Protein AF-A0A8T4BV43-F1 (afdb_monomer)

Secondary structure (DSSP, 8-state):
-------HHHHHHHHHHHHHHHHHHHHHHHHHHHHHHHIIIIIHHHHHHHTTSS--HHHHHHHHHHIIIIIHHHHHHHHHTTS-HHHHHHHHHHHHHHHHHHHHHHHT-

Mean predicted aligned error: 6.27 Å

Solvent-accessible surface area (backbone atoms only — not comparable to full-atom values): 5931 Å² total; per-residue (Å²): 133,86,78,78,80,73,48,71,70,55,53,54,50,50,53,54,51,51,51,47,51,50,28,31,72,77,48,38,72,61,24,38,53,51,53,50,47,45,40,62,60,35,30,50,55,42,33,58,43,40,65,77,46,102,56,55,73,68,55,28,52,53,52,16,48,51,43,42,68,52,53,44,56,54,52,28,54,59,39,35,78,80,40,61,56,76,53,14,54,52,50,49,41,54,47,53,53,50,50,37,54,51,55,57,56,59,76,74,107

Structure (mmCIF, N/CA/C/O backbone):
data_AF-A0A8T4BV43-F1
#
_entry.id   AF-A0A8T4BV43-F1
#
loop_
_atom_site.group_PDB
_atom_site.id
_atom_site.type_symbol
_atom_site.label_atom_id
_atom_site.label_alt_id
_atom_site.label_comp_id
_atom_site.label_asym_id
_atom_site.label_entity_id
_atom_site.label_seq_id
_atom_site.pdbx_PDB_ins_code
_atom_site.Cartn_x
_atom_site.Cartn_y
_atom_site.Cartn_z
_atom_site.occupancy
_atom_site.B_iso_or_equiv
_atom_site.auth_seq_id
_atom_site.auth_comp_id
_atom_site.auth_asym_id
_atom_site.auth_atom_id
_atom_site.pdbx_PDB_model_num
ATOM 1 N N . MET A 1 1 ? -13.382 37.823 3.939 1.00 44.00 1 MET A N 1
ATOM 2 C CA . MET A 1 1 ? -12.557 36.623 3.690 1.00 44.00 1 MET A CA 1
ATOM 3 C C . MET A 1 1 ? -13.315 35.442 4.272 1.00 44.00 1 MET A C 1
ATOM 5 O O . MET A 1 1 ? -13.253 35.219 5.473 1.00 44.00 1 MET A O 1
ATOM 9 N N . GLU A 1 2 ? -14.143 34.781 3.461 1.00 45.06 2 GLU A N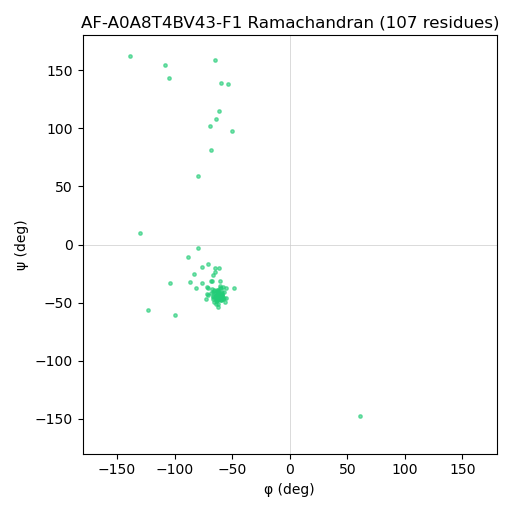 1
ATOM 10 C CA . GLU A 1 2 ? -14.820 33.549 3.879 1.00 45.06 2 GLU A CA 1
ATOM 11 C C . GLU A 1 2 ? -13.756 32.500 4.190 1.00 45.06 2 GLU A C 1
ATOM 13 O O . GLU A 1 2 ? -12.984 32.088 3.324 1.00 45.06 2 GLU A O 1
ATOM 18 N N . THR A 1 3 ? -13.673 32.100 5.451 1.00 51.38 3 THR A N 1
ATOM 19 C CA . THR A 1 3 ? -12.841 30.980 5.860 1.00 51.38 3 THR A CA 1
ATOM 20 C C . THR A 1 3 ? -13.478 29.716 5.294 1.00 51.38 3 THR A C 1
ATOM 22 O O . THR A 1 3 ? -14.486 29.227 5.800 1.00 51.38 3 THR A O 1
ATOM 25 N N . LEU A 1 4 ? -12.908 29.206 4.199 1.00 60.62 4 LEU A N 1
ATOM 26 C CA . LEU A 1 4 ? -13.215 27.890 3.643 1.00 60.62 4 LEU A CA 1
ATOM 27 C C . LEU A 1 4 ? -13.124 26.852 4.770 1.00 60.62 4 LEU A C 1
ATOM 29 O O . LEU A 1 4 ? -12.041 26.379 5.116 1.00 60.62 4 LEU A O 1
ATOM 33 N N . LYS A 1 5 ? -14.270 26.492 5.358 1.00 56.28 5 LYS A N 1
ATOM 34 C CA . LYS A 1 5 ? -14.403 25.334 6.245 1.00 56.28 5 LYS A CA 1
ATOM 35 C C . LYS A 1 5 ? -14.233 24.087 5.386 1.00 56.28 5 LYS A C 1
ATOM 37 O O . LYS A 1 5 ? -15.193 23.480 4.918 1.00 56.28 5 LYS A O 1
ATOM 42 N N . LEU A 1 6 ? -12.978 23.744 5.125 1.00 61.88 6 LEU A N 1
ATOM 43 C CA . LEU A 1 6 ? -12.598 22.556 4.384 1.00 61.88 6 LEU A CA 1
ATOM 44 C C . LEU A 1 6 ? -13.030 21.321 5.175 1.00 61.88 6 LEU A C 1
ATOM 46 O O . LEU A 1 6 ? -12.471 20.977 6.215 1.00 61.88 6 LEU A O 1
ATOM 50 N N . ASN A 1 7 ? -14.058 20.651 4.664 1.00 79.88 7 ASN A N 1
ATOM 51 C CA . ASN A 1 7 ? -14.470 19.344 5.147 1.00 79.88 7 ASN A CA 1
ATOM 52 C C . ASN A 1 7 ? -13.299 18.355 4.979 1.00 79.88 7 ASN A C 1
ATOM 54 O O . ASN A 1 7 ? -12.639 18.358 3.938 1.00 79.88 7 ASN A O 1
ATOM 58 N N . LYS A 1 8 ? -13.057 17.479 5.966 1.00 75.56 8 LYS A N 1
ATOM 59 C CA . LYS A 1 8 ? -12.008 16.439 5.924 1.00 75.56 8 LYS A CA 1
ATOM 60 C C . LYS A 1 8 ? -12.028 15.641 4.614 1.00 75.56 8 LYS A C 1
ATOM 62 O O . LYS A 1 8 ? -10.975 15.350 4.056 1.00 75.56 8 LYS A O 1
ATOM 67 N N . LYS A 1 9 ? -13.223 15.360 4.079 1.00 77.12 9 LYS A N 1
ATOM 68 C CA . LYS A 1 9 ? -13.402 14.673 2.790 1.00 77.12 9 LYS A CA 1
ATOM 69 C C . LYS A 1 9 ? -12.815 15.462 1.610 1.00 77.12 9 LYS A C 1
ATOM 71 O O . LYS A 1 9 ? -12.190 14.874 0.733 1.00 77.12 9 LYS A O 1
ATOM 76 N N . ASN A 1 10 ? -12.963 16.786 1.620 1.00 81.19 10 ASN A N 1
ATOM 77 C CA . ASN A 1 10 ? -12.434 17.666 0.578 1.00 81.19 10 ASN A CA 1
ATOM 78 C C . ASN A 1 10 ? -10.908 17.758 0.661 1.00 81.19 10 ASN A C 1
ATOM 80 O O . ASN A 1 10 ? -10.251 17.750 -0.370 1.00 81.19 10 ASN A O 1
ATOM 84 N N . ILE A 1 11 ? -10.339 17.777 1.871 1.00 82.12 11 ILE A N 1
ATOM 85 C CA . ILE A 1 11 ? -8.881 17.796 2.066 1.00 82.12 11 ILE A CA 1
ATOM 86 C C . ILE A 1 11 ? -8.244 16.527 1.489 1.00 82.12 11 ILE A C 1
ATOM 88 O O . ILE A 1 11 ? -7.286 16.618 0.729 1.00 82.12 11 ILE A O 1
ATOM 92 N N . ILE A 1 12 ? -8.804 15.351 1.791 1.00 81.56 12 ILE A N 1
ATOM 93 C CA . ILE A 1 12 ? -8.304 14.072 1.261 1.00 81.56 12 ILE A CA 1
ATOM 94 C C . ILE A 1 12 ? -8.369 14.059 -0.269 1.00 81.56 12 ILE A C 1
ATOM 96 O O . ILE A 1 12 ? -7.409 13.657 -0.924 1.00 81.56 12 ILE A O 1
ATOM 100 N N . PHE A 1 13 ? -9.479 14.532 -0.841 1.00 83.25 13 PHE A N 1
ATOM 101 C CA . PHE A 1 13 ? -9.639 14.609 -2.290 1.00 83.25 13 PHE A CA 1
ATOM 102 C C . PHE A 1 13 ? -8.615 15.551 -2.934 1.00 83.25 13 PHE A C 1
ATOM 104 O O . PHE A 1 13 ? -7.985 15.185 -3.921 1.00 83.25 13 PHE A O 1
ATOM 111 N N . VAL A 1 14 ? -8.400 16.732 -2.348 1.00 85.56 14 VAL A N 1
ATOM 112 C CA . VAL A 1 14 ? -7.421 17.712 -2.836 1.00 85.56 14 VAL A CA 1
ATOM 113 C C . VAL A 1 14 ? -6.002 17.152 -2.768 1.00 85.56 14 VAL A C 1
ATOM 115 O O . VAL A 1 14 ? -5.278 17.246 -3.754 1.00 85.56 14 VAL A O 1
ATOM 118 N N . ILE A 1 15 ? -5.616 16.514 -1.659 1.00 85.56 15 ILE A N 1
ATOM 119 C CA . ILE A 1 15 ? -4.292 15.889 -1.513 1.00 85.56 15 ILE A CA 1
ATOM 120 C C . ILE A 1 15 ? -4.109 14.762 -2.537 1.00 85.56 15 ILE A C 1
ATOM 122 O O . ILE A 1 15 ? -3.073 14.696 -3.196 1.00 85.56 15 ILE A O 1
ATOM 126 N N . GLY A 1 16 ? -5.118 13.904 -2.713 1.00 84.69 16 GLY A N 1
ATOM 127 C CA . GLY A 1 16 ? -5.085 12.832 -3.709 1.00 84.69 16 GLY A CA 1
ATOM 128 C C . GLY A 1 16 ? -4.965 13.360 -5.141 1.00 84.69 16 GLY A C 1
ATOM 129 O O . GLY A 1 16 ? -4.160 12.854 -5.920 1.00 84.69 16 GLY A O 1
ATOM 130 N N . ALA A 1 17 ? -5.710 14.415 -5.480 1.00 86.44 17 ALA A N 1
ATOM 131 C CA . ALA A 1 17 ? -5.633 15.063 -6.786 1.00 86.44 17 ALA A CA 1
ATOM 132 C C . ALA A 1 17 ? -4.257 15.703 -7.025 1.00 86.44 17 ALA A C 1
ATOM 134 O O . ALA A 1 17 ? -3.664 15.492 -8.081 1.00 86.44 17 ALA A O 1
ATOM 135 N N . LEU A 1 18 ? -3.713 16.416 -6.034 1.00 89.12 18 LEU A N 1
ATOM 136 C CA . LEU A 1 18 ? -2.364 16.990 -6.088 1.00 89.12 18 LEU A CA 1
ATOM 137 C C . LEU A 1 18 ? -1.297 15.917 -6.299 1.00 89.12 18 LEU A C 1
ATOM 139 O O . LEU A 1 18 ? -0.413 16.097 -7.132 1.00 89.12 18 LEU A O 1
ATOM 143 N N . PHE A 1 19 ? -1.400 14.787 -5.598 1.00 86.12 19 PHE A N 1
ATOM 144 C CA . PHE A 1 19 ? -0.483 13.665 -5.771 1.00 86.12 19 PHE A CA 1
ATOM 145 C C . PHE A 1 19 ? -0.526 13.103 -7.199 1.00 86.12 19 PHE A C 1
ATOM 147 O O . PHE A 1 19 ? 0.521 12.884 -7.805 1.00 86.12 19 PHE A O 1
ATOM 154 N N . LEU A 1 20 ? -1.718 12.917 -7.776 1.00 86.75 20 LEU A N 1
ATOM 155 C CA . LEU A 1 20 ? -1.860 12.424 -9.151 1.00 86.75 20 LEU A CA 1
ATOM 156 C C . LEU A 1 20 ? -1.340 13.426 -10.188 1.00 86.75 20 LEU A C 1
ATOM 158 O O . LEU A 1 20 ? -0.654 13.025 -11.127 1.00 86.75 20 LEU A O 1
ATOM 162 N N . VAL A 1 21 ? -1.613 14.722 -10.006 1.00 90.50 21 VAL A N 1
ATOM 163 C CA . VAL A 1 21 ? -1.072 15.784 -10.869 1.00 90.50 21 VAL A CA 1
ATOM 164 C C . VAL A 1 21 ? 0.453 15.813 -10.792 1.00 90.50 21 VAL A C 1
ATOM 166 O O . VAL A 1 21 ? 1.109 15.881 -11.827 1.00 90.50 21 VAL A O 1
ATOM 169 N N . LEU A 1 22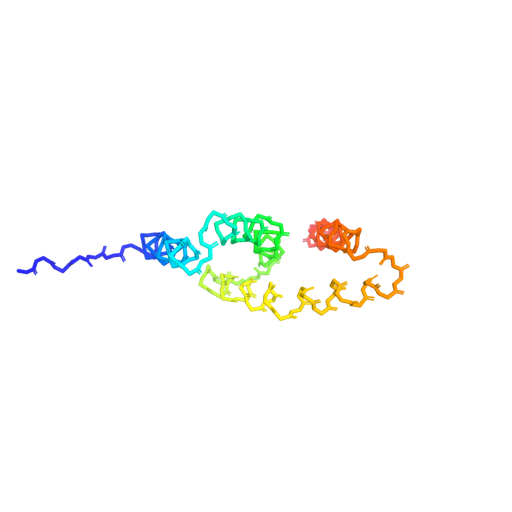 ? 1.026 15.688 -9.592 1.00 90.31 22 LEU A N 1
ATOM 170 C CA . LEU A 1 22 ? 2.473 15.609 -9.399 1.00 90.31 22 LEU A CA 1
ATOM 171 C C . LEU A 1 22 ? 3.071 14.384 -10.107 1.00 90.31 22 LEU A C 1
ATOM 173 O O . LEU A 1 22 ? 4.092 14.500 -10.779 1.00 90.31 22 LEU A O 1
ATOM 177 N N . MET A 1 23 ? 2.422 13.221 -10.012 1.00 88.56 23 MET A N 1
ATOM 178 C CA . MET A 1 23 ? 2.856 12.003 -10.706 1.00 88.56 23 MET A CA 1
ATOM 179 C C . MET A 1 23 ? 2.823 12.160 -12.230 1.00 88.56 23 MET A C 1
ATOM 181 O O . MET A 1 23 ? 3.755 11.722 -12.905 1.00 88.56 23 MET A O 1
ATOM 185 N N . ILE A 1 24 ? 1.788 12.810 -12.774 1.00 91.62 24 ILE A N 1
ATOM 186 C CA . ILE A 1 24 ? 1.710 13.139 -14.205 1.00 91.62 24 ILE A CA 1
ATOM 187 C C . ILE A 1 24 ? 2.823 14.112 -14.593 1.00 91.62 24 ILE A C 1
ATOM 189 O O . ILE A 1 24 ? 3.471 13.920 -15.616 1.00 91.62 24 ILE A O 1
ATOM 193 N N . TYR A 1 25 ? 3.058 15.146 -13.788 1.00 92.81 25 TYR A N 1
ATOM 194 C CA . TYR A 1 25 ? 4.068 16.157 -14.080 1.00 92.81 25 TYR A CA 1
ATOM 195 C C . TYR A 1 25 ? 5.486 15.570 -14.106 1.00 92.81 25 TYR A C 1
ATOM 197 O O . TYR A 1 25 ? 6.262 15.880 -15.004 1.00 92.81 25 TYR A O 1
ATOM 205 N N . LEU A 1 26 ? 5.812 14.690 -13.154 1.00 92.31 26 LEU A N 1
ATOM 206 C CA . LEU A 1 26 ? 7.154 14.116 -13.024 1.00 92.31 26 LEU A CA 1
ATOM 207 C C . LEU A 1 26 ? 7.414 12.942 -13.977 1.00 92.31 26 LEU A C 1
ATOM 209 O O . LEU A 1 26 ? 8.527 12.790 -14.472 1.00 92.31 26 LEU A O 1
ATOM 213 N N . PHE A 1 27 ? 6.411 12.096 -14.224 1.00 91.31 27 PHE A N 1
ATOM 214 C CA . PHE A 1 27 ? 6.600 10.807 -14.906 1.00 91.31 27 PHE A CA 1
ATOM 215 C C . PHE A 1 27 ? 5.613 10.575 -16.063 1.00 91.31 27 PHE A C 1
ATOM 217 O O . PHE A 1 27 ? 5.509 9.462 -16.590 1.00 91.31 27 PHE A O 1
ATOM 224 N N . GLY A 1 28 ? 4.848 11.596 -16.453 1.00 93.38 28 GLY A N 1
ATOM 225 C CA . GLY A 1 28 ? 3.857 11.521 -17.522 1.00 93.38 28 GLY A CA 1
ATOM 226 C C . GLY A 1 28 ? 2.745 10.503 -17.251 1.00 93.38 28 GLY A C 1
ATOM 227 O O . GLY A 1 28 ? 2.350 10.227 -16.116 1.00 93.38 28 GLY A O 1
ATOM 228 N N . ILE A 1 29 ? 2.249 9.890 -18.328 1.00 92.38 29 ILE A N 1
ATOM 229 C CA . ILE A 1 29 ? 1.214 8.843 -18.267 1.00 92.38 29 ILE A CA 1
ATOM 230 C C . ILE A 1 29 ? 1.686 7.628 -17.455 1.00 92.38 29 ILE A C 1
ATOM 232 O O . ILE A 1 29 ? 0.875 6.981 -16.790 1.00 92.38 29 ILE A O 1
ATOM 236 N N . THR A 1 30 ? 2.985 7.324 -17.473 1.00 91.12 30 THR A N 1
ATOM 237 C CA . THR A 1 30 ? 3.557 6.228 -16.683 1.00 91.12 30 THR A CA 1
ATOM 238 C C . THR A 1 30 ? 3.394 6.492 -15.189 1.00 91.12 30 THR A C 1
ATOM 240 O O . THR A 1 30 ? 2.941 5.606 -14.471 1.00 91.12 30 THR A O 1
ATOM 243 N N . GLY A 1 31 ? 3.653 7.721 -14.731 1.00 88.62 31 GLY A N 1
ATOM 244 C CA . GLY A 1 31 ? 3.413 8.132 -13.344 1.00 88.62 31 GLY A CA 1
ATOM 245 C C . GLY A 1 31 ? 1.974 7.944 -12.906 1.00 88.62 31 GLY A C 1
ATOM 246 O O . GLY A 1 31 ? 1.715 7.369 -11.851 1.00 88.62 31 GLY A O 1
ATOM 247 N N . LEU A 1 32 ? 1.031 8.373 -13.746 1.00 90.44 32 LEU A N 1
ATOM 248 C CA . LEU A 1 32 ? -0.393 8.201 -13.474 1.00 90.44 32 LEU A CA 1
ATOM 249 C C . LEU A 1 32 ? -0.769 6.724 -13.328 1.00 90.44 32 LEU A C 1
ATOM 251 O O . LEU A 1 32 ? -1.437 6.350 -12.366 1.00 90.44 32 LEU A O 1
ATOM 255 N N . ARG A 1 33 ? -0.323 5.876 -14.263 1.00 91.56 33 ARG A N 1
ATOM 256 C CA . ARG A 1 33 ? -0.589 4.430 -14.227 1.00 91.56 33 ARG A CA 1
ATOM 257 C C . ARG A 1 33 ? -0.010 3.792 -12.972 1.00 91.56 33 ARG A C 1
ATOM 259 O O . ARG A 1 33 ? -0.716 3.043 -12.306 1.00 91.56 33 ARG A O 1
ATOM 266 N N . THR A 1 34 ? 1.232 4.120 -12.625 1.00 88.25 34 THR A N 1
ATOM 267 C CA . THR A 1 34 ? 1.893 3.594 -11.427 1.00 88.25 34 THR A CA 1
ATOM 268 C C . THR A 1 34 ? 1.205 4.073 -10.152 1.00 88.25 34 THR A C 1
ATOM 270 O O . THR A 1 34 ? 0.947 3.264 -9.268 1.00 88.25 34 THR A O 1
ATOM 273 N N . GLY A 1 35 ? 0.844 5.356 -10.063 1.00 88.56 35 GLY A N 1
ATOM 274 C CA . GLY A 1 35 ? 0.137 5.914 -8.909 1.00 88.56 35 GLY A CA 1
ATOM 275 C C . GLY A 1 35 ? -1.250 5.296 -8.712 1.00 88.56 35 GLY A C 1
ATOM 276 O O . GLY A 1 35 ? -1.610 4.929 -7.595 1.00 88.56 35 GLY A O 1
ATOM 277 N N . LEU A 1 36 ? -2.009 5.109 -9.797 1.00 89.69 36 LEU A N 1
ATOM 278 C CA . LEU A 1 36 ? -3.307 4.432 -9.751 1.00 89.69 36 LEU A CA 1
ATOM 279 C C . LEU A 1 36 ? -3.167 2.951 -9.399 1.00 89.69 36 LEU A C 1
ATOM 281 O O . LEU A 1 36 ? -3.905 2.461 -8.548 1.00 89.69 36 LEU A O 1
ATOM 285 N N . ALA A 1 37 ? -2.208 2.248 -10.005 1.00 88.81 37 ALA A N 1
ATOM 286 C CA . ALA A 1 37 ? -1.922 0.857 -9.671 1.00 88.81 37 ALA A CA 1
ATOM 287 C C . ALA A 1 37 ? -1.534 0.722 -8.194 1.00 88.81 37 ALA A C 1
ATOM 289 O O . ALA A 1 37 ? -2.060 -0.148 -7.510 1.00 88.81 37 ALA A O 1
ATOM 290 N N . PHE A 1 38 ? -0.697 1.623 -7.676 1.00 88.88 38 PHE A N 1
ATOM 291 C CA . PHE A 1 38 ? -0.328 1.655 -6.265 1.00 88.88 38 PHE A CA 1
ATOM 292 C C . PHE A 1 38 ? -1.546 1.853 -5.355 1.00 88.88 38 PHE A C 1
ATOM 294 O O . PHE A 1 38 ? -1.731 1.120 -4.382 1.00 88.88 38 PHE A O 1
ATOM 301 N N . ALA A 1 39 ? -2.404 2.820 -5.686 1.00 89.81 39 ALA A N 1
ATOM 302 C CA . ALA A 1 39 ? -3.597 3.099 -4.902 1.00 89.81 39 ALA A CA 1
ATOM 303 C C . ALA A 1 39 ? -4.565 1.902 -4.888 1.00 89.81 39 ALA A C 1
ATOM 305 O O . ALA A 1 39 ? -5.027 1.489 -3.827 1.00 89.81 39 ALA A O 1
ATOM 306 N N . ILE A 1 40 ? -4.847 1.327 -6.059 1.00 89.56 40 ILE A N 1
ATOM 307 C CA . ILE A 1 40 ? -5.835 0.254 -6.223 1.00 89.56 40 ILE A CA 1
ATOM 308 C C . ILE A 1 40 ? -5.326 -1.069 -5.663 1.00 89.56 40 ILE A C 1
ATOM 310 O O . ILE A 1 40 ? -6.058 -1.757 -4.955 1.00 89.56 40 ILE A O 1
ATOM 314 N N . LEU A 1 41 ? -4.089 -1.436 -5.986 1.00 87.94 41 LEU A N 1
ATOM 315 C CA . LEU A 1 41 ? -3.556 -2.746 -5.638 1.00 87.94 41 LEU A CA 1
ATOM 316 C C . LEU A 1 41 ? -3.014 -2.786 -4.211 1.00 87.94 41 LEU A C 1
ATOM 318 O O . LEU A 1 41 ? -2.981 -3.859 -3.626 1.00 87.94 41 LEU A O 1
ATOM 322 N N . TYR A 1 42 ? -2.595 -1.665 -3.621 1.00 88.31 42 TYR A N 1
ATOM 323 C CA . TYR A 1 42 ? -1.906 -1.704 -2.322 1.00 88.31 42 TYR A CA 1
ATOM 324 C C . TYR A 1 42 ? -2.612 -0.853 -1.277 1.00 88.31 42 TYR A C 1
ATOM 326 O O . TYR A 1 42 ? -3.044 -1.378 -0.248 1.00 88.31 42 TYR A O 1
ATOM 334 N N . LEU A 1 43 ? -2.815 0.434 -1.566 1.00 91.50 43 LEU A N 1
ATOM 335 C CA . LEU A 1 43 ? -3.356 1.369 -0.582 1.00 91.50 43 LEU A CA 1
ATOM 336 C C . LEU A 1 43 ? -4.778 1.005 -0.145 1.00 91.50 43 LEU A C 1
ATOM 338 O O . LEU A 1 43 ? -5.061 0.962 1.050 1.00 91.50 43 LEU A O 1
ATOM 342 N N . ILE A 1 44 ? -5.667 0.724 -1.100 1.00 90.94 44 ILE A N 1
ATOM 343 C CA . ILE A 1 44 ? -7.073 0.405 -0.824 1.00 90.94 44 ILE A CA 1
ATOM 344 C C . ILE A 1 44 ? -7.221 -0.922 -0.053 1.00 90.94 44 ILE A C 1
ATOM 346 O O . ILE A 1 44 ? -7.895 -0.923 0.979 1.00 90.94 44 ILE A O 1
ATOM 350 N N . PRO A 1 45 ? -6.594 -2.044 -0.461 1.00 90.56 45 PRO A N 1
ATOM 351 C CA . PRO A 1 45 ? -6.662 -3.287 0.308 1.00 90.56 45 PRO A CA 1
ATOM 352 C C . PRO A 1 45 ? -6.132 -3.137 1.731 1.00 90.56 45 PRO A C 1
ATOM 354 O O . PRO A 1 45 ? -6.778 -3.589 2.674 1.00 90.56 45 PRO A O 1
ATOM 357 N N . ILE A 1 46 ? -4.996 -2.457 1.912 1.00 93.19 46 ILE A N 1
ATOM 358 C CA . ILE A 1 46 ? -4.432 -2.224 3.244 1.00 93.19 46 ILE A CA 1
ATOM 359 C C . ILE A 1 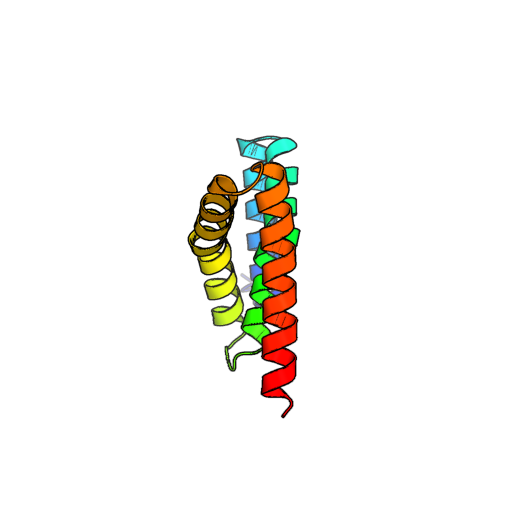46 ? -5.363 -1.328 4.067 1.00 93.19 46 ILE A C 1
ATOM 361 O O . ILE A 1 46 ? -5.597 -1.613 5.238 1.00 93.19 46 ILE A O 1
ATOM 365 N N . TYR A 1 47 ? -5.968 -0.302 3.464 1.00 92.81 47 TYR A N 1
ATOM 366 C CA . TYR A 1 47 ? -6.989 0.514 4.122 1.00 92.81 47 TYR A CA 1
ATOM 367 C C . TYR A 1 47 ? -8.179 -0.328 4.611 1.00 92.81 47 TYR A C 1
ATOM 369 O O . TYR A 1 47 ? -8.642 -0.136 5.735 1.00 92.81 47 TYR A O 1
ATOM 377 N N . PHE A 1 48 ? -8.640 -1.306 3.824 1.00 91.75 48 PHE A N 1
ATOM 378 C CA . PHE A 1 48 ? -9.693 -2.232 4.254 1.00 91.75 48 PHE A CA 1
ATOM 379 C C . PHE A 1 48 ? -9.248 -3.190 5.360 1.00 91.75 48 PHE A C 1
ATOM 381 O O . PHE A 1 48 ? -10.064 -3.554 6.205 1.00 91.75 48 PHE A O 1
ATOM 388 N N . ILE A 1 49 ? -7.972 -3.583 5.402 1.00 91.88 49 ILE A N 1
ATOM 389 C CA . ILE A 1 49 ? -7.408 -4.305 6.552 1.00 91.88 49 ILE A CA 1
ATOM 390 C C . ILE A 1 49 ? -7.439 -3.410 7.789 1.00 91.88 49 ILE A C 1
ATOM 392 O O . ILE A 1 49 ? -7.881 -3.857 8.843 1.00 91.88 49 ILE A O 1
ATOM 396 N N . MET A 1 50 ? -7.049 -2.141 7.660 1.00 92.62 50 MET A N 1
ATOM 397 C CA . MET A 1 50 ? -7.066 -1.183 8.767 1.00 92.62 50 MET A CA 1
ATOM 398 C C . MET A 1 50 ? -8.493 -0.888 9.275 1.00 92.62 50 MET A C 1
ATOM 400 O O . MET A 1 50 ? -8.666 -0.536 10.437 1.00 92.62 50 MET A O 1
ATOM 404 N N . ASP A 1 51 ? -9.531 -1.082 8.452 1.00 90.06 51 ASP A N 1
ATOM 405 C CA . ASP A 1 51 ? -10.950 -1.012 8.858 1.00 90.06 51 ASP A CA 1
ATOM 406 C C . ASP A 1 51 ? -11.358 -2.095 9.865 1.00 90.06 51 ASP A C 1
ATOM 408 O O . ASP A 1 51 ? -12.332 -1.942 10.597 1.00 90.06 51 ASP A O 1
ATOM 412 N N . LEU A 1 52 ? -10.583 -3.177 9.955 1.00 89.81 52 LEU A N 1
ATOM 413 C CA . LEU A 1 52 ? -10.795 -4.228 10.945 1.00 89.81 52 LEU A CA 1
ATOM 414 C C . LEU A 1 52 ? -10.239 -3.859 12.325 1.00 89.81 52 LEU A C 1
ATOM 416 O O . LEU A 1 52 ? -10.444 -4.619 13.270 1.00 89.81 52 LEU A O 1
ATOM 420 N N . PHE A 1 53 ? -9.589 -2.710 12.480 1.00 89.19 53 PHE A N 1
ATOM 421 C CA . PHE A 1 53 ? -9.070 -2.209 13.751 1.00 89.19 53 PHE A CA 1
ATOM 422 C C . PHE A 1 53 ? -9.907 -1.017 14.226 1.00 89.19 53 PHE A C 1
ATOM 424 O O . PHE A 1 53 ? -10.538 -0.336 13.419 1.00 89.19 53 PHE A O 1
ATOM 431 N N . ASP A 1 54 ? -9.934 -0.773 15.536 1.00 91.12 54 ASP A N 1
ATOM 432 C CA . ASP A 1 54 ? -10.667 0.354 16.132 1.00 91.12 54 ASP A CA 1
ATOM 433 C C . ASP A 1 54 ? -9.867 1.663 15.994 1.00 91.12 54 ASP A C 1
ATOM 435 O O . ASP A 1 54 ? -9.431 2.269 16.966 1.00 91.12 54 ASP A O 1
ATOM 439 N N . LEU A 1 55 ? -9.570 2.030 14.743 1.00 91.44 55 LEU A N 1
ATOM 440 C CA . LEU A 1 55 ? -8.783 3.206 14.373 1.00 91.44 55 LEU A CA 1
ATOM 441 C C . LEU A 1 55 ? -9.692 4.308 13.834 1.00 91.44 55 LEU A C 1
ATOM 443 O O . LEU A 1 55 ? -10.621 4.060 13.054 1.00 91.44 55 LEU A O 1
ATOM 447 N N . THR A 1 56 ? -9.362 5.557 14.154 1.00 92.50 56 THR A N 1
ATOM 448 C CA . THR A 1 56 ? -10.021 6.714 13.545 1.00 92.50 56 THR A CA 1
ATOM 449 C C . THR A 1 56 ? -9.730 6.774 12.039 1.00 92.50 56 THR A C 1
ATOM 451 O O . THR A 1 56 ? -8.745 6.224 11.540 1.00 92.50 56 THR A O 1
ATOM 454 N N . GLN A 1 57 ? -10.572 7.475 11.267 1.00 86.38 57 GLN A N 1
ATOM 455 C CA . GLN A 1 57 ? -10.363 7.580 9.814 1.00 86.38 57 GLN A CA 1
ATOM 456 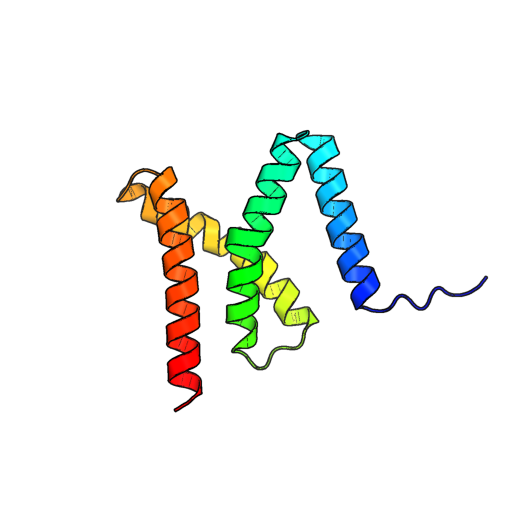C C . GLN A 1 57 ? -8.999 8.173 9.437 1.00 86.38 57 GLN A C 1
ATOM 458 O O . GLN A 1 57 ? -8.406 7.738 8.453 1.00 86.38 57 GLN A O 1
ATOM 463 N N . SER A 1 58 ? -8.500 9.144 10.204 1.00 85.94 58 SER A N 1
ATOM 464 C CA . SER A 1 58 ? -7.199 9.763 9.944 1.00 85.94 58 SER A CA 1
ATOM 465 C C . SER A 1 58 ? -6.054 8.772 10.153 1.00 85.94 58 SER A C 1
ATOM 467 O O . SER A 1 58 ? -5.199 8.637 9.282 1.00 85.94 58 SER A O 1
ATOM 469 N N . GLU A 1 59 ? -6.069 8.037 11.268 1.00 88.94 59 GLU A N 1
ATOM 470 C CA . GLU A 1 59 ? -5.064 7.010 11.572 1.00 88.94 59 GLU A CA 1
ATOM 471 C C . GLU A 1 59 ? -5.062 5.922 10.505 1.00 88.94 59 GLU A C 1
ATOM 473 O O . GLU A 1 59 ? -4.010 5.558 9.991 1.00 88.94 59 GLU A O 1
ATOM 478 N N . LYS A 1 60 ? -6.249 5.474 10.091 1.00 92.12 60 LYS A N 1
ATOM 479 C CA . LYS A 1 60 ? -6.419 4.466 9.044 1.00 92.12 60 LYS A CA 1
ATOM 480 C C . LYS A 1 60 ? -5.726 4.847 7.738 1.00 92.12 60 LYS A C 1
ATOM 482 O O . LYS A 1 60 ? -5.039 4.018 7.151 1.00 92.12 60 LYS A O 1
ATOM 487 N N . ILE A 1 61 ? -5.894 6.093 7.290 1.00 89.00 61 ILE A N 1
ATOM 488 C CA . ILE A 1 61 ? -5.268 6.598 6.059 1.00 89.00 61 ILE A CA 1
ATOM 489 C C . ILE A 1 61 ? -3.746 6.634 6.212 1.00 89.00 61 ILE A C 1
ATOM 491 O O . ILE A 1 61 ? -3.032 6.172 5.324 1.00 89.00 61 ILE A O 1
ATOM 495 N N . ILE A 1 62 ? -3.256 7.153 7.340 1.00 90.31 62 ILE A N 1
ATOM 496 C CA . ILE A 1 62 ? -1.822 7.294 7.612 1.00 90.31 62 ILE A CA 1
ATOM 497 C C . ILE A 1 62 ? -1.151 5.917 7.682 1.00 90.31 62 ILE A C 1
ATOM 499 O O . ILE A 1 62 ? -0.177 5.671 6.972 1.00 90.31 62 ILE A O 1
ATOM 503 N N . PHE A 1 63 ? -1.697 4.994 8.475 1.00 92.69 63 PHE A N 1
ATOM 504 C CA . PHE A 1 63 ? -1.169 3.636 8.582 1.00 92.69 63 PHE A CA 1
ATOM 505 C C . PHE A 1 63 ? -1.244 2.898 7.252 1.00 92.69 63 PHE A C 1
ATOM 507 O O . PHE A 1 63 ? -0.257 2.287 6.850 1.00 92.69 63 PHE A O 1
ATOM 514 N N . ALA A 1 64 ? -2.362 3.001 6.525 1.00 93.19 64 ALA A N 1
ATOM 515 C CA . ALA A 1 64 ? -2.470 2.369 5.219 1.00 93.19 64 ALA A CA 1
ATOM 516 C C . ALA A 1 64 ? -1.398 2.878 4.253 1.00 93.19 64 ALA A C 1
ATOM 518 O O . ALA A 1 64 ? -0.765 2.074 3.572 1.00 93.19 64 ALA A O 1
ATOM 519 N N . PHE A 1 65 ? -1.137 4.186 4.236 1.00 90.56 65 PHE A N 1
ATOM 520 C CA . PHE A 1 65 ? -0.100 4.784 3.402 1.00 90.56 65 PHE A CA 1
ATOM 521 C C . PHE A 1 65 ? 1.301 4.274 3.756 1.00 90.56 65 PHE A C 1
ATOM 523 O O . PHE A 1 65 ? 2.010 3.781 2.878 1.00 90.56 65 PHE A O 1
ATOM 530 N N . PHE A 1 66 ? 1.685 4.313 5.034 1.00 92.31 66 PHE A N 1
ATOM 531 C CA . PHE A 1 66 ? 3.016 3.872 5.463 1.00 92.31 66 PHE A CA 1
ATOM 532 C C . PHE A 1 66 ? 3.233 2.365 5.300 1.00 92.31 66 PHE A C 1
ATOM 534 O O . PHE A 1 66 ? 4.303 1.946 4.864 1.00 92.31 66 PHE A O 1
ATOM 541 N N . ILE A 1 67 ? 2.221 1.540 5.573 1.00 93.06 67 ILE A N 1
ATOM 542 C CA . ILE A 1 67 ? 2.297 0.091 5.338 1.00 93.06 67 ILE A CA 1
ATOM 543 C C . ILE A 1 67 ? 2.433 -0.189 3.834 1.00 93.06 67 ILE A C 1
ATOM 545 O O . ILE A 1 67 ? 3.256 -1.016 3.437 1.00 93.06 67 ILE A O 1
ATOM 549 N N . SER A 1 68 ? 1.686 0.532 2.991 1.00 91.56 68 SER A N 1
ATOM 550 C CA . SER A 1 68 ? 1.746 0.375 1.530 1.00 91.56 68 SER A CA 1
ATOM 551 C C . SER A 1 68 ? 3.079 0.825 0.934 1.00 91.56 68 SER A C 1
ATOM 553 O O . SER A 1 68 ? 3.510 0.267 -0.068 1.00 91.56 68 SER A O 1
ATOM 555 N N . LEU A 1 69 ? 3.746 1.821 1.521 1.00 89.06 69 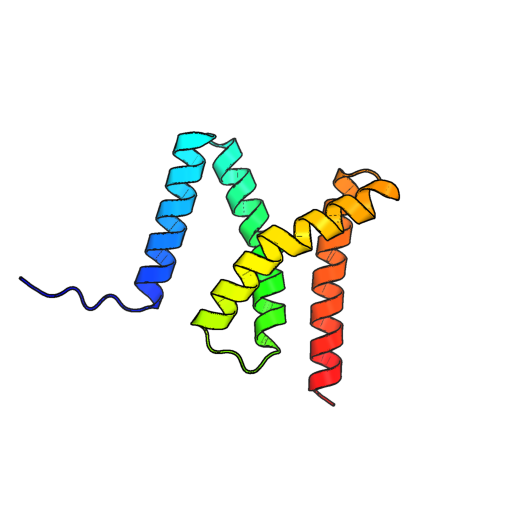LEU A N 1
ATOM 556 C CA . LEU A 1 69 ? 5.056 2.282 1.052 1.00 89.06 69 LEU A CA 1
ATOM 557 C C . LEU A 1 69 ? 6.234 1.502 1.641 1.00 89.06 69 LEU A C 1
ATOM 559 O O . LEU A 1 69 ? 7.251 1.367 0.972 1.00 89.06 69 LEU A O 1
ATOM 563 N N . GLY A 1 70 ? 6.131 1.017 2.878 1.00 88.88 70 GLY A N 1
ATOM 564 C CA . GLY A 1 70 ? 7.240 0.353 3.567 1.00 88.88 70 GLY A CA 1
ATOM 565 C C . GLY A 1 70 ? 7.149 -1.170 3.533 1.00 88.88 70 GLY A C 1
ATOM 566 O O . GLY A 1 70 ? 8.021 -1.861 3.001 1.00 88.88 70 GLY A O 1
ATOM 567 N N . ILE A 1 71 ? 6.073 -1.707 4.109 1.00 87.88 71 ILE A N 1
ATOM 568 C CA . ILE A 1 71 ? 5.917 -3.153 4.313 1.00 87.88 71 ILE A CA 1
ATOM 569 C C . ILE A 1 71 ? 5.655 -3.851 2.982 1.00 87.88 71 ILE A C 1
ATOM 571 O O . ILE A 1 71 ? 6.234 -4.899 2.702 1.00 87.88 71 ILE A O 1
ATOM 575 N N . TYR A 1 72 ? 4.811 -3.261 2.139 1.00 86.75 72 TYR A N 1
ATOM 576 C CA . TYR A 1 72 ? 4.411 -3.901 0.896 1.00 86.75 72 TYR A CA 1
ATOM 577 C C . TYR A 1 72 ? 5.576 -4.123 -0.093 1.00 86.75 72 TYR A C 1
ATOM 579 O O . TYR A 1 72 ? 5.738 -5.264 -0.532 1.00 86.75 72 TYR A O 1
ATOM 587 N N . PRO A 1 73 ? 6.443 -3.136 -0.413 1.00 90.25 73 PRO A N 1
ATOM 588 C CA . PRO A 1 73 ? 7.588 -3.381 -1.294 1.00 90.25 73 PRO A CA 1
ATOM 589 C C . PRO A 1 73 ? 8.543 -4.435 -0.737 1.00 90.25 73 PRO A C 1
ATOM 591 O O . PRO A 1 73 ? 9.053 -5.255 -1.494 1.00 90.25 73 PRO A O 1
ATOM 594 N N . SER A 1 74 ? 8.720 -4.461 0.586 1.00 91.81 74 SER A N 1
ATOM 595 C CA . SER A 1 74 ? 9.532 -5.473 1.269 1.00 91.81 74 SER A CA 1
ATOM 596 C C . SER A 1 74 ? 8.954 -6.880 1.076 1.00 91.81 74 SER A C 1
ATOM 598 O O . SER A 1 74 ? 9.692 -7.823 0.795 1.00 91.81 74 SER A O 1
ATOM 600 N N . LEU A 1 75 ? 7.626 -7.020 1.151 1.00 91.69 75 LEU A N 1
ATOM 601 C CA . LEU A 1 75 ? 6.922 -8.282 0.920 1.00 91.69 75 LEU A CA 1
ATOM 602 C C . LEU A 1 75 ? 7.028 -8.739 -0.542 1.00 91.69 75 LEU A C 1
ATOM 604 O O . LEU A 1 75 ? 7.338 -9.901 -0.795 1.00 91.69 75 LEU A O 1
ATOM 608 N N . VAL A 1 76 ? 6.822 -7.835 -1.506 1.00 93.31 76 VAL A N 1
ATOM 609 C CA . VAL A 1 76 ? 6.980 -8.150 -2.939 1.00 93.31 76 VAL A CA 1
ATOM 610 C C . VAL A 1 76 ? 8.410 -8.564 -3.249 1.00 93.31 76 VAL A C 1
ATOM 612 O O . VAL A 1 76 ? 8.620 -9.564 -3.929 1.00 93.31 76 VAL A O 1
ATOM 615 N N . TYR A 1 77 ? 9.388 -7.815 -2.741 1.00 94.50 77 TYR A N 1
ATOM 616 C CA . TYR A 1 77 ? 10.801 -8.100 -2.950 1.00 94.50 77 TYR A CA 1
ATOM 617 C C . TYR A 1 77 ? 11.188 -9.463 -2.367 1.00 94.50 77 TYR A C 1
ATOM 619 O O . TYR A 1 77 ? 11.827 -10.258 -3.049 1.00 94.50 77 TYR A O 1
ATOM 627 N N . GLY A 1 78 ? 10.713 -9.778 -1.157 1.00 94.31 78 GLY A N 1
ATOM 628 C CA . GLY A 1 78 ? 10.892 -11.093 -0.541 1.00 94.31 78 GLY A CA 1
ATOM 629 C C . GLY A 1 78 ? 10.321 -12.232 -1.393 1.00 94.31 78 GLY A C 1
ATOM 630 O O . GLY A 1 78 ? 11.000 -13.225 -1.644 1.00 94.31 78 GLY A O 1
ATOM 631 N N . LEU A 1 79 ? 9.096 -12.074 -1.903 1.00 93.81 79 LEU A N 1
ATOM 632 C CA . LEU A 1 79 ? 8.485 -13.048 -2.816 1.00 93.81 79 LEU A CA 1
ATOM 633 C C . LEU A 1 79 ? 9.204 -13.127 -4.172 1.00 93.81 79 LEU A C 1
ATOM 635 O O . LEU A 1 79 ? 9.156 -14.165 -4.829 1.00 93.81 79 LEU A O 1
ATOM 639 N N . GLY A 1 80 ? 9.877 -12.054 -4.591 1.00 95.62 80 GLY A N 1
ATOM 640 C CA . GLY A 1 80 ? 10.695 -11.989 -5.806 1.00 95.62 80 GLY A CA 1
ATOM 641 C C . GLY A 1 80 ? 11.874 -12.958 -5.823 1.00 95.62 80 GLY A C 1
ATOM 642 O O . GLY A 1 80 ? 12.353 -13.306 -6.898 1.00 95.62 80 GLY A O 1
ATOM 643 N N . PHE A 1 81 ? 12.312 -13.447 -4.660 1.00 95.69 81 PHE A N 1
ATOM 644 C CA . PHE A 1 81 ? 13.334 -14.494 -4.586 1.00 95.69 81 PHE A CA 1
ATOM 645 C C . PHE A 1 81 ? 12.804 -15.890 -4.933 1.00 95.69 81 PHE A C 1
ATOM 647 O O . PHE A 1 81 ? 13.595 -16.777 -5.242 1.00 95.69 81 PHE A O 1
ATOM 654 N N . LEU A 1 82 ? 11.486 -16.102 -4.868 1.00 95.81 82 LEU A N 1
ATOM 655 C CA . LEU A 1 82 ? 10.862 -17.415 -5.065 1.00 95.81 82 LEU A CA 1
ATOM 656 C C . LEU A 1 82 ? 10.199 -17.556 -6.437 1.00 95.81 82 LEU A C 1
ATOM 658 O O . LEU A 1 82 ? 10.146 -18.653 -6.988 1.00 95.81 82 LEU A O 1
ATOM 662 N N . VAL A 1 83 ? 9.660 -16.463 -6.976 1.00 95.19 83 VAL A N 1
ATOM 663 C CA . VAL A 1 83 ? 8.905 -16.441 -8.235 1.00 95.19 83 VAL A CA 1
ATOM 664 C C . VAL A 1 83 ? 9.279 -15.203 -9.058 1.00 95.19 83 VAL A C 1
ATOM 666 O O . VAL A 1 83 ? 9.821 -14.249 -8.499 1.00 95.19 83 VAL A O 1
ATOM 669 N N . PRO A 1 84 ? 8.986 -15.165 -10.374 1.00 96.19 84 PRO A N 1
ATOM 670 C CA . PRO A 1 84 ? 9.230 -13.977 -11.186 1.00 96.19 84 PRO A CA 1
ATOM 671 C C . PRO A 1 84 ? 8.575 -12.733 -10.579 1.00 96.19 84 PRO A C 1
ATOM 673 O O . PRO A 1 84 ? 7.421 -12.789 -10.157 1.00 96.19 84 PRO A O 1
ATOM 676 N N . PHE A 1 85 ? 9.280 -11.599 -10.593 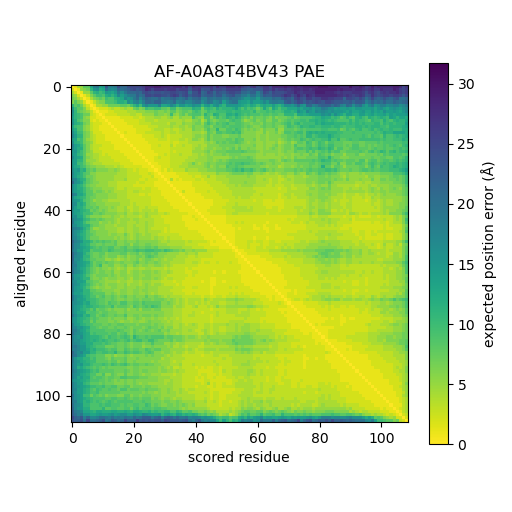1.00 89.88 85 PHE A N 1
ATOM 677 C CA . PHE A 1 85 ? 8.866 -10.378 -9.887 1.00 89.88 85 PHE A CA 1
ATOM 678 C C . PHE A 1 85 ? 7.454 -9.891 -10.259 1.00 89.88 85 PHE A C 1
ATOM 680 O O . PHE A 1 85 ? 6.690 -9.447 -9.403 1.00 89.88 85 PHE A O 1
ATOM 687 N N . SER A 1 86 ? 7.068 -10.025 -11.532 1.00 90.75 86 SER A N 1
ATOM 688 C CA . SER A 1 86 ? 5.710 -9.722 -12.003 1.00 90.75 86 SER A CA 1
ATOM 689 C C . SER A 1 86 ? 4.646 -10.586 -11.317 1.00 90.75 86 SER A C 1
ATOM 691 O O . SER A 1 86 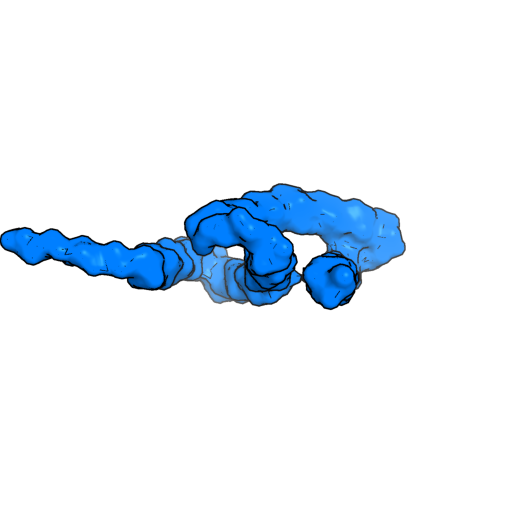? 3.568 -10.097 -10.983 1.00 90.75 86 SER A O 1
ATOM 693 N N . PHE A 1 87 ? 4.960 -11.854 -11.058 1.00 93.12 87 PHE A N 1
ATOM 694 C CA . PHE A 1 87 ? 4.098 -12.782 -10.336 1.00 93.12 87 PHE A CA 1
ATOM 695 C C . PHE A 1 87 ? 4.116 -12.521 -8.827 1.00 93.12 87 PHE A C 1
ATOM 697 O O . PHE A 1 87 ? 3.080 -12.644 -8.179 1.00 93.12 87 PHE A O 1
ATOM 704 N N . SER A 1 88 ? 5.249 -12.085 -8.269 1.00 94.38 88 SER A N 1
ATOM 705 C CA . SER A 1 88 ? 5.367 -11.688 -6.859 1.00 94.38 88 SER A CA 1
ATOM 706 C C . SER A 1 88 ? 4.420 -10.545 -6.506 1.00 94.38 88 SER A C 1
ATOM 708 O O . SER A 1 88 ? 3.785 -10.595 -5.458 1.00 94.38 88 SER A O 1
ATOM 710 N N . VAL A 1 89 ? 4.278 -9.557 -7.400 1.00 90.56 89 VAL A N 1
ATOM 711 C CA . VAL A 1 89 ? 3.330 -8.436 -7.263 1.00 90.56 89 VAL A CA 1
ATOM 712 C C . VAL A 1 89 ? 1.872 -8.905 -7.247 1.00 90.56 89 VAL A C 1
ATOM 714 O O . VAL A 1 89 ? 1.038 -8.374 -6.516 1.00 90.56 89 VAL A O 1
ATOM 717 N N . PHE A 1 90 ? 1.534 -9.893 -8.072 1.00 91.75 90 PHE A N 1
ATOM 718 C CA . PHE A 1 90 ? 0.188 -10.455 -8.071 1.00 91.75 90 PHE A CA 1
ATOM 719 C C . PHE A 1 90 ? -0.064 -11.281 -6.802 1.00 91.75 90 PHE A C 1
ATOM 721 O O . PHE A 1 90 ? -1.106 -11.156 -6.159 1.00 91.75 90 PHE A O 1
ATOM 728 N N . LEU A 1 91 ? 0.911 -12.098 -6.406 1.00 93.81 91 LEU A N 1
ATOM 729 C CA . LEU A 1 91 ? 0.803 -12.985 -5.256 1.00 93.81 91 LEU A CA 1
ATOM 730 C C . LEU A 1 91 ? 0.696 -12.207 -3.937 1.00 93.81 91 LEU A C 1
ATOM 732 O O . LEU A 1 91 ? -0.101 -12.571 -3.075 1.00 93.81 91 LEU A O 1
ATOM 736 N N . SER A 1 92 ? 1.436 -11.108 -3.792 1.00 92.56 92 SER A N 1
ATOM 737 C CA . SER A 1 92 ? 1.337 -10.197 -2.647 1.00 92.56 92 SER A CA 1
ATOM 738 C C . SER A 1 92 ? -0.045 -9.547 -2.534 1.00 92.56 92 SER A C 1
ATOM 740 O O . SER A 1 92 ? -0.580 -9.445 -1.431 1.00 92.56 92 SER A O 1
ATOM 742 N N . PHE A 1 93 ? -0.659 -9.152 -3.654 1.00 91.44 93 PHE A N 1
ATOM 743 C CA . PHE A 1 93 ? -2.032 -8.643 -3.669 1.00 91.44 93 PHE A CA 1
ATOM 744 C C . PHE A 1 93 ? -3.032 -9.703 -3.190 1.00 91.44 93 PHE A C 1
ATOM 746 O O . PHE A 1 93 ? -3.852 -9.437 -2.309 1.00 91.44 93 PHE A O 1
ATOM 753 N N . VAL A 1 94 ? -2.928 -10.928 -3.716 1.00 93.81 94 VAL A N 1
ATOM 754 C CA . VAL A 1 94 ? -3.768 -12.059 -3.289 1.00 93.81 94 VAL A CA 1
ATOM 755 C C . VAL A 1 94 ? -3.580 -12.352 -1.797 1.00 93.81 94 VAL A C 1
ATOM 757 O O . VAL A 1 94 ? -4.563 -12.561 -1.086 1.00 93.81 94 VAL A O 1
ATOM 760 N N . LEU A 1 95 ? -2.342 -12.304 -1.296 1.00 92.81 95 LEU A N 1
ATOM 761 C CA . LEU A 1 95 ? -2.032 -12.473 0.126 1.00 92.81 95 LEU A CA 1
ATOM 762 C C . LEU A 1 95 ? -2.675 -11.388 0.996 1.00 92.81 95 LEU A C 1
ATOM 764 O O . LEU A 1 95 ? -3.264 -11.718 2.022 1.00 92.81 95 LEU A O 1
ATOM 768 N N . LEU A 1 96 ? -2.625 -10.115 0.591 1.00 91.88 96 LEU A N 1
ATOM 769 C CA . LEU A 1 96 ? -3.289 -9.026 1.319 1.00 91.88 96 LEU A CA 1
ATOM 770 C C . LEU A 1 96 ? -4.804 -9.245 1.411 1.00 91.88 96 LEU A C 1
ATOM 772 O O . LEU A 1 96 ? -5.385 -9.103 2.489 1.00 91.88 96 LEU A O 1
ATOM 776 N N . LEU A 1 97 ? -5.4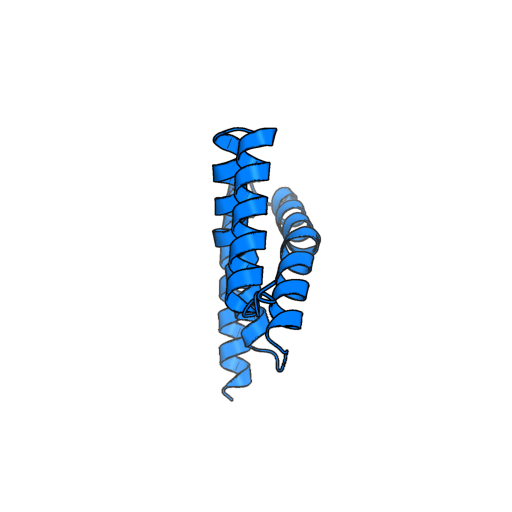45 -9.643 0.309 1.00 91.69 97 LEU A N 1
ATOM 777 C CA . LEU A 1 97 ? -6.870 -9.977 0.317 1.00 91.69 97 LEU A CA 1
ATOM 778 C C . LEU A 1 97 ? -7.163 -11.175 1.228 1.00 91.69 97 LEU A C 1
ATOM 780 O O . LEU A 1 97 ? -8.117 -11.137 2.005 1.00 91.69 97 LEU A O 1
ATOM 784 N N . ALA A 1 98 ? -6.333 -12.219 1.182 1.00 93.12 98 ALA A N 1
ATOM 785 C CA . ALA A 1 98 ? -6.476 -13.383 2.049 1.00 93.12 98 ALA A CA 1
ATOM 786 C C . ALA A 1 98 ? -6.355 -13.003 3.534 1.00 93.12 98 ALA A C 1
ATOM 788 O O . ALA A 1 98 ? -7.192 -13.415 4.337 1.00 93.12 98 ALA A O 1
ATOM 789 N N . ILE A 1 99 ? -5.378 -12.165 3.896 1.00 91.81 99 ILE A N 1
ATOM 790 C CA . ILE A 1 99 ? -5.201 -11.634 5.256 1.00 91.81 99 ILE A CA 1
ATOM 791 C C . ILE A 1 99 ? -6.449 -10.868 5.697 1.00 91.81 99 ILE A C 1
ATOM 793 O O . ILE A 1 99 ? -6.969 -11.121 6.785 1.00 91.81 99 ILE A O 1
ATOM 797 N N . TRP A 1 100 ? -6.975 -9.983 4.846 1.00 91.94 100 TRP A N 1
ATOM 798 C CA . TRP A 1 100 ? -8.211 -9.257 5.133 1.00 91.94 100 TRP A CA 1
ATOM 799 C C . TRP A 1 100 ? -9.379 -10.207 5.433 1.00 91.94 100 TRP A C 1
ATOM 801 O O . TRP A 1 100 ? -10.048 -10.066 6.460 1.00 91.94 100 TRP A O 1
ATOM 811 N N . PHE A 1 101 ? -9.601 -11.210 4.578 1.00 92.25 101 PHE A N 1
ATOM 812 C CA . PHE A 1 101 ? -10.655 -12.208 4.775 1.00 92.25 101 PHE A CA 1
ATOM 813 C C . PHE A 1 101 ? -10.462 -13.025 6.057 1.00 92.25 101 PHE A C 1
ATOM 815 O O . PHE A 1 101 ? -11.434 -13.259 6.780 1.00 92.25 101 PHE A O 1
ATOM 822 N N . LEU A 1 102 ? -9.229 -13.442 6.358 1.00 92.38 102 LEU A N 1
ATOM 823 C CA . LEU A 1 102 ? -8.904 -14.200 7.564 1.00 92.38 102 LEU A CA 1
ATOM 824 C C . LEU A 1 102 ? -9.206 -13.382 8.820 1.00 92.38 102 LEU A C 1
ATOM 826 O O . LEU A 1 102 ? -9.996 -13.829 9.650 1.00 92.38 102 LEU A O 1
ATOM 830 N N . ILE A 1 103 ? -8.664 -12.166 8.934 1.00 90.81 103 ILE A N 1
ATOM 831 C CA . ILE A 1 103 ? -8.887 -11.299 10.102 1.00 90.81 103 ILE A CA 1
ATOM 832 C C . ILE A 1 103 ? -10.384 -11.019 10.275 1.00 90.81 103 ILE A C 1
ATOM 834 O O . ILE A 1 103 ? -10.921 -11.149 11.376 1.00 90.81 103 ILE A O 1
ATOM 838 N N . LYS A 1 104 ? -11.092 -10.715 9.180 1.00 90.19 104 LYS A N 1
ATOM 839 C CA . LYS A 1 104 ? -12.540 -10.466 9.202 1.00 90.19 104 LYS A CA 1
ATOM 840 C C . LYS A 1 104 ? -13.333 -11.670 9.714 1.00 90.19 104 LYS A C 1
ATOM 842 O O . LYS A 1 104 ? -14.328 -11.488 10.413 1.00 90.19 104 LYS A O 1
ATOM 847 N N . LYS A 1 105 ? -12.914 -12.891 9.371 1.00 89.88 105 LYS A N 1
ATOM 848 C CA . LYS A 1 105 ? -13.545 -14.129 9.848 1.00 89.88 105 LYS A CA 1
ATOM 849 C C . LYS A 1 105 ? -13.316 -14.343 11.345 1.00 89.88 105 LYS A C 1
ATOM 851 O O . LYS A 1 105 ? -14.257 -14.734 12.028 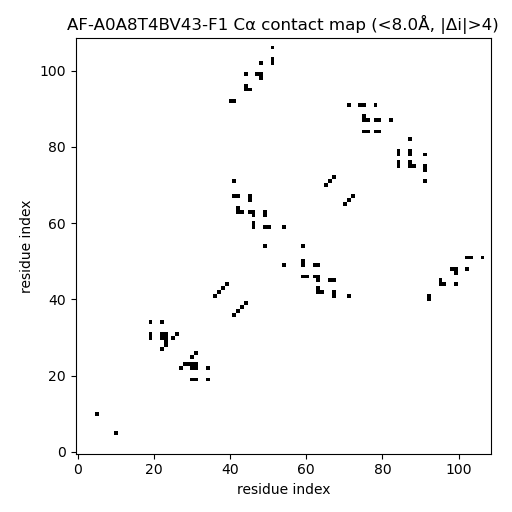1.00 89.88 105 LYS A O 1
ATOM 856 N N . TYR A 1 106 ? -12.110 -14.079 11.848 1.00 88.06 106 TYR A N 1
ATOM 857 C CA . TYR A 1 106 ? -11.791 -14.242 13.271 1.00 88.06 106 TYR A CA 1
ATOM 858 C C . TYR A 1 106 ? -12.444 -13.180 14.155 1.00 88.06 106 TYR A C 1
ATOM 860 O O . TYR A 1 106 ? -12.918 -13.525 15.223 1.00 88.06 106 TYR A O 1
ATOM 868 N N . LYS A 1 107 ? -12.553 -11.926 13.698 1.00 79.62 107 LYS A N 1
ATOM 869 C CA . LYS A 1 107 ? -13.199 -10.848 14.471 1.00 79.62 107 LYS A CA 1
ATOM 870 C C . LYS A 1 107 ? -14.729 -10.989 14.577 1.00 79.62 107 LYS A C 1
ATOM 872 O O . LYS A 1 107 ? -15.356 -10.312 15.380 1.00 79.62 107 LYS A O 1
ATOM 877 N N . LYS A 1 108 ? -15.344 -11.812 13.717 1.00 63.59 108 LYS A N 1
ATOM 878 C CA . LYS A 1 108 ? -16.789 -12.107 13.739 1.00 63.59 108 LYS A CA 1
ATOM 879 C C . LYS A 1 108 ? -17.170 -13.283 14.646 1.00 63.59 108 LYS A C 1
ATOM 881 O O . LYS A 1 108 ? -18.366 -13.506 14.823 1.00 63.59 108 LYS A O 1
ATOM 886 N N . LYS A 1 109 ? -16.197 -14.052 15.135 1.00 47.12 109 LYS A N 1
ATOM 887 C CA . LYS A 1 109 ? -16.397 -15.056 16.186 1.00 47.12 109 LYS A CA 1
ATOM 888 C C . LYS A 1 109 ? -16.136 -14.422 17.542 1.00 47.12 109 LYS A C 1
ATOM 890 O O . LYS A 1 109 ? -16.793 -14.883 18.493 1.00 47.12 109 LYS A O 1
#

pLDDT: mean 87.38, std 10.36, range [44.0, 96.19]

Foldseek 3Di:
DPDPPQDPVNVVVVVLVVCLVVLCVPPNPVSNVVSVCLCVQQLVLQLLLLVLDPDDPVVSNVVSVCCSVPVQVVQLVVCCVVDPSVVSSVVSSVVSNVSSVVSVVVSVD

Radius of gyration: 16.47 Å; Cα contacts (8 Å, |Δi|>4): 67; chains: 1; bounding box: 30×54×34 Å

Sequence (109 aa):
METLKLNKKNIIFVIGALFLVLMIYLFGITGLRTGLAFAILYLIPIYFIMDLFDLTQSEKIIFAFFISLGIYPSLVYGLGFLVPFSFSVFLSFVLLLAIWFLIKKYKKK